Protein AF-A0A7C3YQ64-F1 (afdb_monomer_lite)

Foldseek 3Di:
DAWDELVLLVQAAEDQQQPPVHGRVVVSVVLSVQNNDPQKIKGFDDDVRYTQWIWMKGFPAPDVPTDIDGPDIDGRPVCPPVVPPD

Structure (mmCIF, N/CA/C/O backbone):
data_AF-A0A7C3YQ64-F1
#
_entry.id   AF-A0A7C3YQ64-F1
#
loop_
_atom_site.group_PDB
_atom_site.id
_atom_site.type_symbol
_atom_site.label_atom_id
_atom_site.label_alt_id
_atom_site.label_comp_id
_atom_site.label_asym_id
_atom_site.label_entity_id
_atom_site.label_seq_id
_atom_site.pdbx_PDB_ins_code
_atom_site.Cartn_x
_atom_site.Cartn_y
_atom_site.Cartn_z
_atom_site.occupancy
_atom_site.B_iso_or_equiv
_atom_site.auth_seq_id
_atom_site.auth_comp_id
_atom_site.auth_asym_id
_atom_site.auth_atom_id
_atom_site.pdbx_PDB_model_num
ATOM 1 N N . MET A 1 1 ? 1.474 -9.455 6.126 1.00 85.19 1 MET A N 1
ATOM 2 C CA . MET A 1 1 ? 1.136 -8.522 5.026 1.00 85.19 1 MET A CA 1
ATOM 3 C C . MET A 1 1 ? 1.006 -9.302 3.717 1.00 85.19 1 MET A C 1
ATOM 5 O O . MET A 1 1 ? 1.571 -10.386 3.636 1.00 85.19 1 MET A O 1
ATOM 9 N N . ILE A 1 2 ? 0.271 -8.796 2.723 1.00 92.38 2 ILE A N 1
ATOM 10 C CA . ILE A 1 2 ? 0.050 -9.454 1.418 1.00 92.38 2 ILE A CA 1
ATOM 11 C C . ILE A 1 2 ? 0.449 -8.535 0.263 1.00 92.38 2 ILE A C 1
ATOM 13 O O . ILE A 1 2 ? 0.144 -7.346 0.308 1.00 92.38 2 ILE A O 1
ATOM 17 N N . ARG A 1 3 ? 1.103 -9.065 -0.780 1.00 94.62 3 ARG A N 1
ATOM 18 C CA . ARG A 1 3 ? 1.333 -8.301 -2.017 1.00 94.62 3 ARG A CA 1
ATOM 19 C C . ARG A 1 3 ? -0.010 -8.057 -2.702 1.00 94.62 3 ARG A C 1
ATOM 21 O O . ARG A 1 3 ? -0.800 -8.987 -2.842 1.00 94.62 3 ARG A O 1
ATOM 28 N N . ALA A 1 4 ? -0.257 -6.822 -3.119 1.00 95.56 4 ALA A N 1
ATOM 29 C CA . ALA A 1 4 ? -1.529 -6.409 -3.689 1.00 95.56 4 ALA A CA 1
ATOM 30 C C . ALA A 1 4 ? -1.391 -5.985 -5.152 1.00 95.56 4 ALA A C 1
ATOM 32 O O . ALA A 1 4 ? -0.423 -5.325 -5.527 1.00 95.56 4 ALA A O 1
ATOM 33 N N . GLY A 1 5 ? -2.386 -6.368 -5.956 1.00 96.88 5 GLY A N 1
ATOM 34 C CA . GLY A 1 5 ? -2.665 -5.782 -7.267 1.00 96.88 5 GLY A CA 1
ATOM 35 C C . GLY A 1 5 ? -3.744 -4.698 -7.172 1.00 96.88 5 GLY A C 1
ATOM 36 O O . GLY A 1 5 ? -4.387 -4.547 -6.130 1.00 96.88 5 GLY A O 1
ATOM 37 N N . ALA A 1 6 ? -3.956 -3.961 -8.264 1.00 96.50 6 ALA A N 1
ATOM 38 C CA . ALA A 1 6 ? -4.884 -2.826 -8.316 1.00 96.50 6 ALA A CA 1
ATOM 39 C C . ALA A 1 6 ? -6.330 -3.186 -7.914 1.00 96.50 6 ALA A C 1
ATOM 41 O O . ALA A 1 6 ? -6.953 -2.443 -7.150 1.00 96.50 6 ALA A O 1
ATOM 42 N N . ASP A 1 7 ? -6.837 -4.340 -8.359 1.00 97.12 7 ASP A N 1
ATOM 43 C CA . ASP A 1 7 ? -8.209 -4.783 -8.069 1.00 97.12 7 ASP A CA 1
ATOM 44 C C . ASP A 1 7 ? -8.411 -5.072 -6.579 1.00 97.12 7 ASP A C 1
ATOM 46 O O . ASP A 1 7 ? -9.413 -4.668 -5.988 1.00 97.12 7 ASP A O 1
ATOM 50 N N . LEU A 1 8 ? -7.414 -5.702 -5.944 1.00 97.38 8 LEU A N 1
ATOM 51 C CA . LEU A 1 8 ? -7.451 -5.972 -4.509 1.00 97.38 8 LEU A CA 1
ATOM 52 C C . LEU A 1 8 ? -7.472 -4.670 -3.707 1.00 97.38 8 LEU A C 1
ATOM 54 O O . LEU A 1 8 ? -8.257 -4.556 -2.776 1.00 97.38 8 LEU A O 1
ATOM 58 N N . VAL A 1 9 ? -6.633 -3.688 -4.056 1.00 97.62 9 VAL A N 1
ATOM 59 C CA . VAL A 1 9 ? -6.628 -2.391 -3.356 1.00 97.62 9 VAL A CA 1
ATOM 60 C C . VAL A 1 9 ? -7.980 -1.695 -3.518 1.00 97.62 9 VAL A C 1
ATOM 62 O O . VAL A 1 9 ? -8.535 -1.190 -2.546 1.00 97.62 9 VAL A O 1
ATOM 65 N N . SER A 1 10 ? -8.528 -1.687 -4.734 1.00 96.25 10 SER A N 1
ATOM 66 C CA . SER A 1 10 ? -9.790 -1.011 -5.049 1.00 96.25 10 SER A CA 1
ATOM 67 C C . SER A 1 10 ? -10.983 -1.596 -4.284 1.00 96.25 10 SER A C 1
ATOM 69 O O . SER A 1 10 ? -11.847 -0.835 -3.842 1.00 96.25 10 SER A O 1
ATOM 71 N N . GLY A 1 11 ? -11.001 -2.917 -4.072 1.00 97.25 11 GLY A N 1
ATOM 72 C CA . GLY A 1 11 ? -12.067 -3.632 -3.361 1.00 97.25 11 GLY A CA 1
ATOM 73 C C . GLY A 1 11 ? -12.013 -3.573 -1.828 1.00 97.25 11 GLY A C 1
ATOM 74 O O . GLY A 1 11 ? -12.892 -4.136 -1.184 1.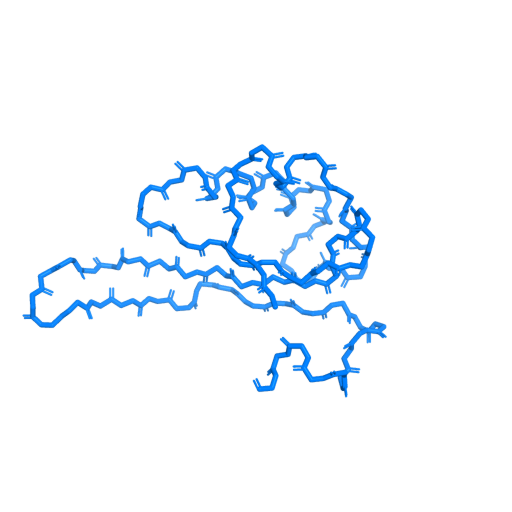00 97.25 11 GLY A O 1
ATOM 75 N N . LEU A 1 12 ? -11.001 -2.932 -1.237 1.00 98.00 12 LEU A N 1
ATOM 76 C CA . LEU A 1 12 ? -10.847 -2.805 0.218 1.00 98.00 12 LEU A CA 1
ATOM 77 C C . LEU A 1 12 ? -11.148 -1.381 0.692 1.00 98.00 12 LEU A C 1
ATOM 79 O O . LEU A 1 12 ? -10.900 -0.417 -0.024 1.00 98.00 12 LEU A O 1
ATOM 83 N N . ASP A 1 13 ? -11.613 -1.222 1.921 1.00 98.25 13 ASP A N 1
ATOM 84 C CA . ASP A 1 13 ? -11.708 0.075 2.591 1.00 98.25 13 ASP A CA 1
ATOM 85 C C . ASP A 1 13 ? -10.338 0.514 3.115 1.00 98.25 13 ASP A C 1
ATOM 87 O O . ASP A 1 13 ? -9.437 -0.307 3.293 1.00 98.25 13 ASP A O 1
ATOM 91 N N . MET A 1 14 ? -10.167 1.807 3.387 1.00 98.12 14 MET A N 1
ATOM 92 C CA . MET A 1 14 ? -8.943 2.331 3.993 1.00 98.12 14 MET A CA 1
ATOM 93 C C . MET A 1 14 ? -9.240 2.868 5.387 1.00 98.12 14 MET A C 1
ATOM 95 O O . MET A 1 14 ? -10.174 3.649 5.561 1.00 98.12 14 MET A O 1
ATOM 99 N N . ASP A 1 15 ? -8.457 2.429 6.373 1.00 98.44 15 ASP A N 1
ATOM 100 C CA . ASP A 1 15 ? -8.570 2.917 7.743 1.00 98.44 15 ASP A CA 1
ATOM 101 C C . ASP A 1 15 ? -8.362 4.443 7.780 1.00 98.44 15 ASP A C 1
ATOM 103 O O . ASP A 1 15 ? -7.417 4.945 7.158 1.00 98.44 15 ASP A O 1
ATOM 107 N N . PRO A 1 16 ? -9.225 5.200 8.483 1.00 98.12 16 PRO A N 1
ATOM 108 C CA . PRO A 1 16 ? -9.164 6.656 8.475 1.00 98.12 16 PRO A CA 1
ATOM 109 C C . PRO A 1 16 ? -7.891 7.216 9.121 1.00 98.12 16 PRO A C 1
ATOM 111 O O . PRO A 1 16 ? -7.545 8.358 8.844 1.00 98.12 16 PRO A O 1
ATOM 114 N N . GLY A 1 17 ? -7.186 6.431 9.943 1.00 98.06 17 GLY A N 1
ATOM 115 C CA . GLY A 1 17 ? -5.914 6.819 10.553 1.00 98.06 17 GLY A CA 1
ATOM 116 C C . GLY A 1 17 ? -4.689 6.644 9.646 1.00 98.06 17 GLY A C 1
ATOM 117 O O . GLY A 1 17 ? -3.568 6.835 10.112 1.00 98.06 17 GLY A O 1
ATOM 118 N N . LEU A 1 18 ? -4.868 6.234 8.386 1.00 98.25 18 LEU A N 1
ATOM 119 C CA . LEU A 1 18 ? -3.808 6.200 7.370 1.00 98.25 18 LEU A CA 1
ATOM 120 C C . LEU A 1 18 ? -3.772 7.519 6.585 1.00 98.25 18 LEU A C 1
ATOM 122 O O . LEU A 1 18 ? -4.082 7.557 5.390 1.00 98.25 18 LEU A O 1
ATOM 126 N N . ASP A 1 19 ? -3.450 8.605 7.282 1.00 98.00 19 ASP A N 1
ATOM 127 C CA . ASP A 1 19 ? -3.549 9.981 6.800 1.00 98.00 19 ASP A CA 1
ATOM 128 C C . ASP A 1 19 ? -2.221 10.764 6.824 1.00 98.00 19 ASP A C 1
ATOM 130 O O . ASP A 1 19 ? -2.205 11.948 6.483 1.00 98.00 19 ASP A O 1
ATOM 134 N N . ASN A 1 20 ? -1.085 10.124 7.140 1.00 97.25 20 ASN A N 1
ATOM 135 C CA . ASN A 1 20 ? 0.197 10.834 7.292 1.00 97.25 20 ASN A CA 1
ATOM 136 C C . ASN A 1 20 ? 0.746 11.388 5.972 1.00 97.25 20 ASN A C 1
ATOM 138 O O . ASN A 1 20 ? 1.474 12.379 5.967 1.00 97.25 20 ASN A O 1
ATOM 142 N N . PHE A 1 21 ? 0.430 10.745 4.845 1.00 95.94 21 PHE A N 1
ATOM 143 C CA . PHE A 1 21 ? 0.860 11.219 3.528 1.00 95.94 21 PHE A CA 1
ATOM 144 C C . PHE A 1 21 ? -0.217 12.056 2.837 1.00 95.94 21 PHE A C 1
ATOM 146 O O . PHE A 1 21 ? 0.089 13.080 2.226 1.00 95.94 21 PHE A O 1
ATOM 153 N N . ARG A 1 22 ? -1.463 11.567 2.844 1.00 96.94 22 ARG A N 1
ATOM 154 C CA . ARG A 1 22 ? -2.624 12.116 2.124 1.00 96.94 22 ARG A CA 1
ATOM 155 C C . ARG A 1 22 ? -3.908 11.635 2.802 1.00 96.94 22 ARG A C 1
ATOM 157 O O . ARG A 1 22 ? -3.858 10.605 3.465 1.00 96.94 22 ARG A O 1
ATOM 164 N N . PRO A 1 23 ? -5.064 12.274 2.540 1.00 98.19 23 PRO A N 1
ATOM 165 C CA . PRO A 1 23 ? -6.350 11.737 2.968 1.00 98.19 23 PRO A CA 1
ATOM 166 C C . PRO A 1 23 ? -6.532 10.268 2.535 1.00 98.19 23 PRO A C 1
ATOM 168 O O . PRO A 1 23 ? -6.188 9.947 1.389 1.00 98.19 23 PRO A O 1
ATOM 171 N N . PRO A 1 24 ? -7.117 9.400 3.383 1.00 98.12 24 PRO A N 1
ATOM 172 C CA . PRO A 1 24 ? -7.181 7.952 3.165 1.00 98.12 24 PRO A CA 1
ATOM 173 C C . PRO A 1 24 ? -7.706 7.562 1.782 1.00 98.12 24 PRO A C 1
ATOM 175 O O . PRO A 1 24 ? -7.066 6.813 1.051 1.00 98.12 24 PRO A O 1
ATOM 178 N N . GLN A 1 25 ? -8.819 8.155 1.348 1.00 97.50 25 GLN A N 1
ATOM 179 C CA . GLN A 1 25 ? -9.399 7.835 0.044 1.00 97.50 25 GLN A CA 1
ATOM 180 C C . GLN A 1 25 ? -8.448 8.160 -1.117 1.00 97.50 25 GLN A C 1
ATOM 182 O O . GLN A 1 25 ? -8.288 7.363 -2.042 1.00 97.50 25 GLN A O 1
ATOM 187 N N . ARG A 1 26 ? -7.747 9.298 -1.042 1.00 98.31 26 ARG A N 1
ATOM 188 C CA . ARG A 1 26 ? -6.759 9.673 -2.056 1.00 98.31 26 ARG A CA 1
ATOM 189 C C . ARG A 1 26 ? -5.549 8.748 -2.015 1.00 98.31 26 ARG A C 1
ATOM 191 O O . ARG A 1 26 ? -5.006 8.400 -3.060 1.00 98.31 26 ARG A O 1
ATOM 198 N N . GLN A 1 27 ? -5.114 8.343 -0.826 1.00 98.25 27 GLN A N 1
ATOM 199 C CA . GLN A 1 27 ? -4.009 7.405 -0.691 1.00 98.25 27 GLN A CA 1
ATOM 200 C C . GLN A 1 27 ? -4.377 6.022 -1.251 1.00 98.25 27 GLN A C 1
ATOM 202 O O . GLN A 1 27 ? -3.563 5.438 -1.963 1.00 98.25 27 GLN A O 1
ATOM 207 N N . LYS A 1 28 ? -5.612 5.543 -1.050 1.00 98.31 28 LYS A N 1
ATOM 208 C CA . LYS A 1 28 ? -6.135 4.309 -1.661 1.00 98.31 28 LYS A CA 1
ATOM 209 C C . LYS A 1 28 ? -6.056 4.348 -3.190 1.00 98.31 28 LYS A C 1
ATOM 211 O O . LYS A 1 28 ? -5.555 3.402 -3.794 1.00 98.31 28 LYS A O 1
ATOM 216 N N . GLU A 1 29 ? -6.490 5.443 -3.815 1.00 98.19 29 GLU A N 1
ATOM 217 C CA . GLU A 1 29 ? -6.397 5.629 -5.274 1.00 98.19 29 GLU A CA 1
ATOM 218 C C . GLU A 1 29 ? -4.946 5.543 -5.771 1.00 98.19 29 GLU A C 1
ATOM 220 O O . GLU A 1 29 ? -4.655 4.872 -6.763 1.00 98.19 29 GLU A O 1
ATOM 225 N N . ILE A 1 30 ? -4.017 6.185 -5.054 1.00 98.12 30 ILE A N 1
ATOM 226 C CA . ILE A 1 30 ? -2.587 6.135 -5.376 1.00 98.12 30 ILE A CA 1
ATOM 227 C C . ILE A 1 30 ? -2.040 4.714 -5.214 1.00 98.12 30 ILE A C 1
ATOM 229 O O . ILE A 1 30 ? -1.324 4.240 -6.093 1.00 98.12 30 ILE A O 1
ATOM 233 N N . LEU A 1 31 ? -2.389 4.008 -4.137 1.00 98.31 31 LEU A N 1
ATOM 234 C CA . LEU A 1 31 ? -1.964 2.625 -3.917 1.00 98.31 31 LEU A CA 1
ATOM 235 C C . LEU A 1 31 ? -2.485 1.691 -5.013 1.00 98.31 31 LEU A C 1
ATOM 237 O O . LEU A 1 31 ? -1.713 0.873 -5.507 1.00 98.31 31 LEU A O 1
ATOM 241 N N . ALA A 1 32 ? -3.741 1.840 -5.441 1.00 98.19 32 ALA A N 1
ATOM 242 C CA . ALA A 1 32 ? -4.314 1.046 -6.526 1.00 98.19 32 ALA A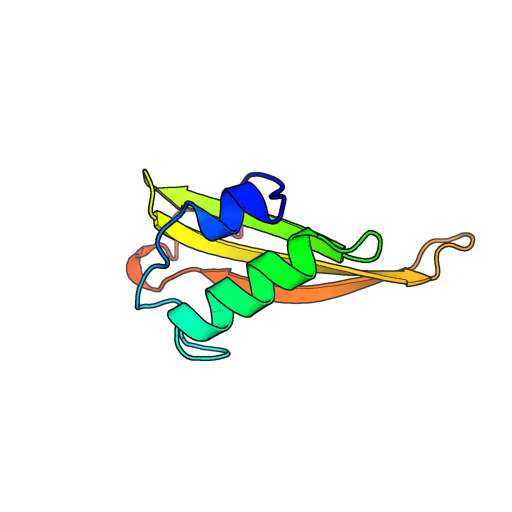 CA 1
ATOM 243 C C . ALA A 1 32 ? -3.575 1.297 -7.847 1.00 98.19 32 ALA A C 1
ATOM 245 O O . ALA A 1 32 ? -3.180 0.349 -8.527 1.00 98.19 32 ALA A O 1
ATOM 246 N N . HIS A 1 33 ? -3.302 2.567 -8.169 1.00 98.06 33 HIS A N 1
ATOM 247 C CA . HIS A 1 33 ? -2.511 2.930 -9.343 1.00 98.06 33 HIS A CA 1
ATOM 248 C C . HIS A 1 33 ? -1.097 2.332 -9.293 1.00 98.06 33 HIS A C 1
ATOM 250 O O . HIS A 1 33 ? -0.635 1.747 -10.271 1.00 98.06 33 HIS A O 1
ATOM 256 N N . LEU A 1 34 ? -0.404 2.447 -8.155 1.00 97.94 34 LEU A N 1
ATOM 257 C CA . LEU A 1 34 ? 0.954 1.924 -7.992 1.00 97.94 34 LEU A CA 1
ATOM 258 C C . LEU A 1 34 ? 0.990 0.393 -8.020 1.00 97.94 34 LEU A C 1
ATOM 260 O O . LEU A 1 34 ? 1.911 -0.168 -8.599 1.00 97.94 34 LEU A O 1
ATOM 264 N N . ALA A 1 35 ? -0.010 -0.284 -7.457 1.00 97.62 35 ALA A N 1
ATOM 265 C CA . ALA A 1 35 ? -0.106 -1.742 -7.453 1.00 97.62 35 ALA A CA 1
ATOM 266 C C . ALA A 1 35 ? -0.240 -2.344 -8.864 1.00 97.62 35 ALA A C 1
ATOM 268 O O . ALA A 1 35 ? 0.097 -3.509 -9.066 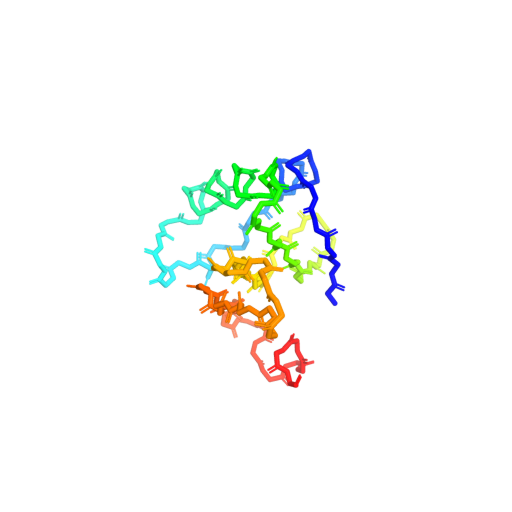1.00 97.62 35 ALA A O 1
ATOM 269 N N . GLY A 1 36 ? -0.707 -1.561 -9.842 1.00 95.56 36 GLY A N 1
ATOM 270 C CA . GLY A 1 36 ? -0.771 -1.960 -11.251 1.00 95.56 36 GLY A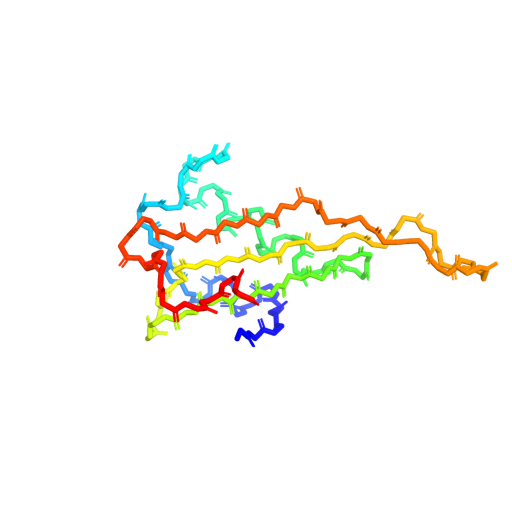 CA 1
ATOM 271 C C . GLY A 1 36 ? 0.538 -1.782 -12.028 1.00 95.56 36 GLY A C 1
ATOM 272 O O . GLY A 1 36 ? 0.611 -2.170 -13.192 1.00 95.56 36 GLY A O 1
ATOM 273 N N . ARG A 1 37 ? 1.576 -1.183 -11.432 1.00 97.25 37 ARG A N 1
ATOM 274 C CA . ARG A 1 37 ? 2.823 -0.873 -12.139 1.00 97.25 37 ARG A CA 1
ATOM 275 C C . ARG A 1 37 ? 3.879 -1.968 -11.955 1.00 97.25 37 ARG A C 1
ATOM 277 O O . ARG A 1 37 ? 4.099 -2.407 -10.828 1.00 97.25 37 ARG A O 1
ATOM 284 N N . PRO A 1 38 ? 4.620 -2.342 -13.014 1.00 94.88 38 PRO A N 1
ATOM 285 C CA . PRO A 1 38 ? 5.657 -3.370 -12.923 1.00 94.88 38 PRO A CA 1
ATOM 286 C C . PRO A 1 38 ? 6.878 -2.922 -12.105 1.00 94.88 38 PRO A C 1
ATOM 288 O O . PRO A 1 38 ? 7.518 -3.751 -11.469 1.00 94.88 38 PRO A O 1
ATOM 291 N N . ASP A 1 39 ? 7.179 -1.616 -12.069 1.00 95.69 39 ASP A N 1
ATOM 292 C CA . ASP A 1 39 ? 8.293 -1.044 -11.296 1.00 95.69 39 ASP A CA 1
ATOM 293 C C . ASP A 1 39 ? 7.966 -0.848 -9.806 1.00 95.69 39 ASP A C 1
ATOM 295 O O . ASP A 1 39 ? 8.761 -0.268 -9.060 1.00 95.69 39 ASP A O 1
ATOM 299 N N . ARG A 1 40 ? 6.776 -1.276 -9.369 1.00 97.19 40 ARG A N 1
ATOM 300 C CA . ARG A 1 40 ? 6.258 -1.037 -8.024 1.00 97.19 40 ARG A CA 1
ATOM 301 C C . ARG A 1 40 ? 5.813 -2.329 -7.365 1.00 97.19 40 ARG A C 1
ATOM 303 O O . ARG A 1 40 ? 5.314 -3.266 -7.984 1.00 97.19 40 ARG A O 1
ATOM 310 N N . MET A 1 41 ? 5.981 -2.353 -6.055 1.00 97.38 41 MET A N 1
ATOM 311 C CA . MET A 1 41 ? 5.515 -3.422 -5.192 1.00 97.38 41 MET A CA 1
ATOM 312 C C . MET A 1 41 ? 4.707 -2.764 -4.085 1.00 97.38 41 MET A C 1
ATOM 314 O O . MET A 1 41 ? 5.243 -1.961 -3.324 1.00 97.38 41 MET A O 1
ATOM 318 N N . VAL A 1 42 ? 3.420 -3.085 -4.020 1.00 98.25 42 VAL A N 1
ATOM 319 C CA . VAL A 1 42 ? 2.533 -2.645 -2.944 1.00 98.25 42 VAL A CA 1
ATOM 320 C C . VAL A 1 42 ? 2.212 -3.857 -2.089 1.00 98.25 42 VAL A C 1
ATOM 322 O O . VAL A 1 42 ? 1.761 -4.883 -2.603 1.00 98.25 42 VAL A O 1
ATOM 325 N N . THR A 1 43 ? 2.440 -3.741 -0.788 1.00 98.06 43 THR A N 1
ATOM 326 C CA . THR A 1 43 ? 2.103 -4.778 0.186 1.00 98.06 43 THR A CA 1
ATOM 327 C C . THR A 1 43 ? 1.204 -4.168 1.253 1.00 98.06 43 THR A C 1
ATOM 329 O O . THR A 1 43 ? 1.492 -3.084 1.751 1.00 98.06 43 THR A O 1
ATOM 332 N N . LEU A 1 44 ? 0.112 -4.847 1.598 1.00 98.06 44 LEU A N 1
ATOM 333 C CA . LEU A 1 44 ? -0.908 -4.359 2.525 1.00 98.06 44 LEU A CA 1
ATOM 334 C C . LEU A 1 44 ? -0.931 -5.181 3.818 1.00 98.06 44 LEU A C 1
ATOM 336 O O . LEU A 1 44 ? -0.821 -6.412 3.802 1.00 98.06 44 LEU A O 1
ATOM 340 N N . ALA A 1 45 ? -1.155 -4.504 4.936 1.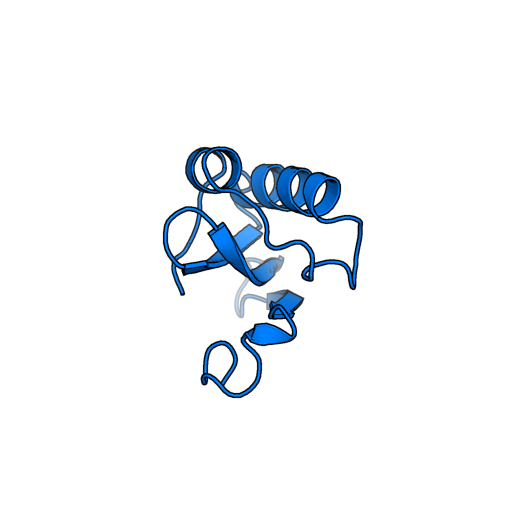00 97.81 45 ALA A N 1
ATOM 341 C CA . ALA A 1 45 ? -1.750 -5.081 6.131 1.00 97.81 45 ALA A CA 1
ATOM 342 C C . ALA A 1 45 ? -3.255 -4.785 6.101 1.00 97.81 45 ALA A C 1
ATOM 344 O O . ALA A 1 45 ? -3.658 -3.644 5.877 1.00 97.81 45 ALA A O 1
ATOM 345 N N . ARG A 1 46 ? -4.093 -5.802 6.321 1.00 95.81 46 ARG A N 1
ATOM 346 C CA . ARG A 1 46 ? -5.550 -5.635 6.373 1.00 95.81 46 ARG A CA 1
ATOM 347 C C . ARG A 1 46 ? -6.161 -6.383 7.547 1.00 95.81 46 ARG A C 1
ATOM 349 O O . ARG A 1 46 ? -5.671 -7.449 7.916 1.00 95.81 46 ARG A O 1
ATOM 356 N N . HIS A 1 47 ? -7.266 -5.854 8.049 1.00 96.69 47 HIS A N 1
ATOM 357 C CA . HIS A 1 47 ? -8.169 -6.520 8.974 1.00 96.69 47 HIS A CA 1
ATOM 358 C C . HIS A 1 47 ? -9.555 -6.576 8.324 1.00 96.69 47 HIS A C 1
ATOM 360 O O . HIS A 1 47 ? -10.145 -5.541 8.023 1.00 96.69 47 HIS A O 1
ATOM 366 N N . GLY A 1 48 ? -10.049 -7.780 8.018 1.00 95.56 48 GLY A N 1
ATOM 367 C CA . GLY A 1 48 ? -11.264 -7.927 7.210 1.00 95.56 48 GLY A CA 1
ATOM 368 C C . GLY A 1 48 ? -11.118 -7.256 5.837 1.00 95.56 48 GLY A C 1
ATOM 369 O O . GLY A 1 48 ? -10.141 -7.515 5.125 1.00 95.56 48 GLY A O 1
ATOM 370 N N . SER A 1 49 ? -12.074 -6.401 5.471 1.00 96.94 49 SER A N 1
ATOM 371 C CA . SER A 1 49 ? -12.054 -5.602 4.238 1.00 96.94 49 SER A CA 1
ATOM 372 C C . SER A 1 49 ? -11.292 -4.280 4.367 1.00 96.94 49 SER A C 1
ATOM 374 O O . SER A 1 49 ? -11.242 -3.537 3.398 1.00 96.94 49 SER A O 1
ATOM 376 N N . THR A 1 50 ? -10.673 -3.976 5.511 1.00 98.12 50 THR A N 1
ATOM 377 C CA . THR A 1 50 ? -10.043 -2.673 5.764 1.00 98.12 50 THR A CA 1
ATOM 378 C C . THR A 1 50 ? -8.520 -2.764 5.728 1.00 98.12 50 THR A C 1
ATOM 380 O O . THR A 1 50 ? -7.915 -3.573 6.432 1.00 98.12 50 THR A O 1
ATOM 383 N N . ILE A 1 51 ? -7.880 -1.915 4.926 1.00 98.44 51 ILE A N 1
ATOM 384 C CA . ILE A 1 51 ? -6.432 -1.692 4.917 1.00 98.44 51 ILE A CA 1
ATOM 385 C C . ILE A 1 51 ? -6.063 -0.912 6.177 1.00 98.44 51 ILE A C 1
ATOM 387 O O . ILE A 1 51 ? -6.549 0.196 6.375 1.00 98.44 51 ILE A O 1
ATOM 391 N N . VAL A 1 52 ? -5.176 -1.477 6.995 1.00 98.38 52 VAL A N 1
ATOM 392 C CA . VAL A 1 52 ? -4.715 -0.901 8.276 1.00 98.38 52 VAL A CA 1
ATOM 393 C C . VAL A 1 52 ? -3.226 -0.543 8.263 1.00 98.38 52 VAL A C 1
ATOM 395 O O . VAL A 1 52 ? -2.694 0.020 9.218 1.00 98.38 52 VAL A O 1
ATOM 398 N N . GLY A 1 53 ? -2.542 -0.853 7.164 1.00 98.12 53 GLY A N 1
ATOM 399 C CA . GLY A 1 53 ? -1.170 -0.448 6.902 1.00 98.12 53 GLY A CA 1
ATOM 400 C C . GLY A 1 53 ? -0.729 -0.862 5.506 1.00 98.12 53 GLY A C 1
ATOM 401 O O . GLY A 1 53 ? -1.363 -1.701 4.860 1.00 98.12 53 GLY A O 1
ATOM 402 N N . TYR A 1 54 ? 0.357 -0.278 5.026 1.00 98.38 54 TYR A N 1
ATOM 403 C CA . TYR A 1 54 ? 0.915 -0.599 3.719 1.00 98.38 54 TYR A CA 1
ATOM 404 C C . TYR A 1 54 ? 2.411 -0.296 3.657 1.00 98.38 54 TYR A C 1
ATOM 406 O O . TYR A 1 54 ? 2.934 0.512 4.422 1.00 98.38 54 TYR A O 1
ATOM 414 N N . VAL A 1 55 ? 3.087 -0.915 2.692 1.00 98.06 55 VAL A N 1
ATOM 415 C CA . VAL A 1 55 ? 4.427 -0.538 2.241 1.00 98.06 55 VAL A CA 1
ATOM 416 C C . VAL A 1 55 ? 4.462 -0.496 0.716 1.00 98.06 55 VAL A C 1
ATOM 418 O O . VAL A 1 55 ? 3.882 -1.347 0.037 1.00 98.06 55 VAL A O 1
ATOM 421 N N . VAL A 1 56 ? 5.139 0.514 0.179 1.00 98.12 56 VAL A N 1
ATOM 422 C CA . VAL A 1 56 ? 5.390 0.701 -1.247 1.00 98.12 56 VAL A CA 1
ATOM 423 C C . VAL A 1 56 ? 6.890 0.660 -1.482 1.00 98.12 56 VAL A C 1
ATOM 425 O O . VAL A 1 56 ? 7.634 1.469 -0.931 1.00 98.12 56 VAL A O 1
ATOM 428 N N . VAL A 1 57 ? 7.325 -0.245 -2.352 1.00 98.00 57 VAL A N 1
ATOM 429 C CA . VAL A 1 57 ? 8.711 -0.344 -2.815 1.00 98.00 57 VAL A CA 1
ATOM 430 C C . VAL A 1 57 ? 8.759 -0.062 -4.311 1.00 98.00 57 VAL A C 1
ATOM 432 O O . VAL A 1 57 ? 7.889 -0.493 -5.071 1.00 98.00 57 VAL A O 1
ATOM 435 N N . ARG A 1 58 ? 9.771 0.685 -4.741 1.00 97.69 58 ARG A N 1
ATOM 436 C CA . ARG A 1 58 ? 10.071 0.974 -6.143 1.00 97.69 58 ARG A CA 1
ATOM 437 C C . ARG A 1 58 ? 11.344 0.261 -6.557 1.00 97.69 58 ARG A C 1
ATOM 439 O O . ARG A 1 58 ? 12.343 0.356 -5.855 1.00 97.69 58 ARG A O 1
ATOM 446 N N . GLN A 1 59 ? 11.349 -0.354 -7.731 1.00 97.06 59 GLN A N 1
ATOM 447 C CA . GLN A 1 59 ? 12.591 -0.734 -8.394 1.00 97.06 59 GLN A CA 1
ATOM 448 C C . GLN A 1 59 ? 13.162 0.479 -9.143 1.00 97.06 59 GLN A C 1
ATOM 450 O O . GLN A 1 59 ? 12.535 1.001 -10.065 1.00 97.06 59 GLN A O 1
ATOM 455 N N . VAL A 1 60 ? 14.327 0.964 -8.715 1.00 96.62 60 VAL A N 1
ATOM 456 C CA . VAL A 1 60 ? 14.999 2.143 -9.292 1.00 96.62 60 VAL A CA 1
ATOM 457 C C . VAL A 1 60 ? 15.973 1.729 -10.391 1.00 96.62 60 VAL A C 1
ATOM 459 O O . VAL A 1 60 ? 16.060 2.401 -11.415 1.00 96.62 60 VAL A O 1
ATOM 462 N N . ASN A 1 61 ? 16.673 0.606 -10.198 1.00 95.75 61 ASN A N 1
ATOM 463 C CA . ASN A 1 61 ? 17.589 0.035 -11.181 1.00 95.75 61 ASN A CA 1
ATOM 464 C C . ASN A 1 61 ? 17.359 -1.481 -11.302 1.00 95.75 61 ASN A C 1
ATOM 466 O O . ASN A 1 61 ? 17.466 -2.180 -10.290 1.00 95.75 61 ASN A O 1
ATOM 470 N N . PRO A 1 62 ? 17.059 -2.009 -12.502 1.00 93.25 62 PRO A N 1
ATOM 471 C CA . PRO A 1 62 ? 16.959 -3.448 -12.724 1.00 93.25 62 PRO A CA 1
ATOM 472 C C . PRO A 1 62 ? 18.307 -4.148 -12.972 1.00 93.25 62 PRO A C 1
ATOM 474 O O . PRO A 1 62 ? 18.345 -5.375 -12.947 1.00 93.25 62 PRO A O 1
ATOM 477 N N . GLY A 1 63 ? 19.392 -3.410 -13.234 1.00 93.88 63 GLY A N 1
ATOM 478 C CA . GLY A 1 63 ? 20.720 -3.978 -13.502 1.00 93.88 63 GLY A CA 1
ATOM 479 C C . GLY A 1 63 ? 21.381 -4.602 -12.263 1.00 93.88 63 GLY A C 1
ATOM 480 O O . GLY A 1 63 ? 20.895 -4.384 -11.163 1.00 93.88 63 GLY A O 1
ATOM 481 N N . PRO A 1 64 ? 22.472 -5.378 -12.405 1.00 95.00 64 PRO A N 1
ATOM 482 C CA . PRO A 1 64 ? 23.143 -6.032 -11.280 1.00 95.00 64 PRO A CA 1
ATOM 483 C C . PRO A 1 64 ? 24.154 -5.103 -10.557 1.00 95.00 64 PRO A C 1
ATOM 485 O O . PRO A 1 64 ? 25.074 -4.607 -11.210 1.00 95.00 64 PRO A O 1
ATOM 488 N N . PRO A 1 65 ? 24.051 -4.904 -9.222 1.00 92.56 65 PRO A N 1
ATOM 489 C CA . PRO A 1 65 ? 22.974 -5.368 -8.351 1.00 92.56 65 PRO A CA 1
ATOM 490 C C . PRO A 1 65 ? 21.726 -4.478 -8.476 1.00 92.56 65 PRO A C 1
ATOM 492 O O . PRO A 1 65 ? 21.853 -3.260 -8.655 1.00 92.56 65 PRO A O 1
ATOM 495 N N . PRO A 1 66 ? 20.519 -5.059 -8.362 1.00 95.62 66 PRO A N 1
ATOM 496 C CA . PRO A 1 66 ? 19.297 -4.282 -8.486 1.00 95.62 66 PRO A CA 1
ATOM 497 C C . PRO A 1 66 ? 19.176 -3.297 -7.323 1.00 95.62 66 PRO A C 1
ATOM 499 O O . PRO A 1 66 ? 19.528 -3.613 -6.185 1.00 95.62 66 PRO A O 1
ATOM 502 N N . LEU A 1 67 ? 18.642 -2.110 -7.609 1.00 97.50 67 LEU A N 1
ATOM 503 C CA . LEU A 1 67 ? 18.405 -1.067 -6.613 1.00 97.50 67 LEU A CA 1
ATOM 504 C C . LEU A 1 67 ? 16.909 -0.903 -6.374 1.00 97.50 67 LEU A C 1
ATOM 506 O O . LEU A 1 67 ? 16.145 -0.670 -7.316 1.00 97.50 67 LEU A O 1
ATOM 510 N N . TYR A 1 68 ? 16.517 -0.958 -5.104 1.00 97.62 68 TYR A N 1
ATOM 511 C CA . TYR A 1 68 ? 15.149 -0.746 -4.653 1.00 97.62 68 TYR A CA 1
ATOM 512 C C . TYR A 1 68 ? 15.082 0.398 -3.645 1.00 97.62 68 TYR A C 1
ATOM 514 O O . TYR A 1 68 ? 16.002 0.608 -2.859 1.00 97.62 68 TYR A O 1
ATOM 522 N N . GLU A 1 69 ? 13.968 1.116 -3.662 1.00 97.69 69 GLU A N 1
ATOM 523 C CA . GLU A 1 69 ? 13.675 2.241 -2.782 1.00 97.69 69 GLU A CA 1
ATOM 524 C C . GLU A 1 69 ? 12.388 1.952 -2.005 1.00 97.69 69 GLU A C 1
ATOM 526 O O . GLU A 1 69 ? 11.351 1.644 -2.601 1.00 97.69 69 GLU A O 1
ATOM 531 N N . LEU A 1 70 ? 12.441 2.071 -0.677 1.00 97.00 70 LEU A N 1
ATOM 532 C CA . LEU A 1 70 ? 11.250 2.069 0.168 1.00 97.00 70 LEU A CA 1
ATOM 533 C C . LEU A 1 70 ? 10.602 3.449 0.061 1.00 97.00 70 LEU A C 1
ATOM 535 O O . LEU A 1 70 ? 11.051 4.415 0.667 1.00 97.00 70 LEU A O 1
ATOM 539 N N . HIS A 1 71 ? 9.558 3.537 -0.756 1.00 95.00 71 HIS A N 1
ATOM 540 C CA . HIS A 1 71 ? 8.927 4.802 -1.114 1.00 95.00 71 HIS A CA 1
ATOM 541 C C . HIS A 1 71 ? 7.954 5.297 -0.036 1.00 95.00 71 HIS A C 1
ATOM 543 O O . HIS A 1 71 ? 7.769 6.497 0.130 1.00 95.00 71 HIS A O 1
ATOM 549 N N . GLY A 1 72 ? 7.326 4.382 0.702 1.00 95.69 72 GLY A N 1
ATOM 550 C CA . GLY A 1 72 ? 6.479 4.738 1.836 1.00 95.69 72 GLY A CA 1
ATOM 551 C C . GLY A 1 72 ? 6.065 3.515 2.635 1.00 95.69 72 GLY A C 1
ATOM 552 O O . GLY A 1 72 ? 5.828 2.453 2.064 1.00 95.69 72 GLY A O 1
ATOM 553 N N . ILE A 1 73 ? 5.977 3.676 3.950 1.00 96.81 73 ILE A N 1
ATOM 554 C CA . ILE A 1 73 ? 5.438 2.690 4.883 1.00 96.81 73 ILE A CA 1
ATOM 555 C C . ILE A 1 73 ? 4.555 3.419 5.889 1.00 96.81 73 ILE A C 1
ATOM 557 O O . ILE A 1 73 ? 4.919 4.487 6.377 1.00 96.81 73 ILE A O 1
ATOM 561 N N . GLU A 1 74 ? 3.392 2.854 6.184 1.00 97.81 74 GLU A N 1
ATOM 562 C CA . GLU A 1 74 ? 2.459 3.429 7.146 1.00 97.81 74 GLU A CA 1
ATOM 563 C C . GLU A 1 74 ? 1.672 2.330 7.858 1.00 97.81 74 GLU A C 1
ATOM 565 O O . GLU A 1 74 ? 1.290 1.328 7.252 1.00 97.81 74 GLU A O 1
ATOM 570 N N . VAL A 1 75 ? 1.409 2.538 9.148 1.00 97.94 75 VAL A N 1
ATOM 571 C CA . VAL A 1 75 ? 0.529 1.700 9.968 1.00 97.94 75 VAL A CA 1
ATOM 572 C C . VAL A 1 75 ? -0.413 2.623 10.731 1.00 97.94 75 VAL A C 1
ATOM 574 O O . VAL A 1 75 ? 0.043 3.580 11.375 1.00 97.94 75 VAL A O 1
ATOM 577 N N . SER A 1 76 ? -1.713 2.321 10.669 1.00 97.75 76 SER A N 1
ATOM 578 C CA . SER A 1 76 ? -2.753 3.071 11.375 1.00 97.75 76 SER A CA 1
ATOM 579 C C . SER A 1 76 ? -2.432 3.122 12.876 1.00 97.75 76 SER A C 1
ATOM 581 O O . SER A 1 76 ? -1.996 2.108 13.433 1.00 97.75 76 SER A O 1
ATOM 583 N N . PRO A 1 77 ? -2.625 4.269 13.558 1.00 97.19 77 PRO A N 1
ATOM 584 C CA . PRO A 1 77 ? -2.320 4.430 14.978 1.00 97.19 77 PRO A CA 1
ATOM 585 C C . PRO A 1 77 ? -2.873 3.319 15.874 1.00 97.19 77 PRO A C 1
ATOM 587 O O . PRO A 1 77 ? -2.151 2.838 16.745 1.00 97.19 77 PRO A O 1
ATOM 590 N N . ALA A 1 78 ? -4.102 2.863 15.611 1.00 96.12 78 ALA A N 1
ATOM 591 C CA . ALA A 1 78 ? -4.768 1.808 16.380 1.00 96.12 78 ALA A CA 1
ATOM 592 C C . ALA A 1 78 ? -4.078 0.434 16.273 1.00 96.12 78 ALA A C 1
ATOM 594 O O . ALA A 1 78 ? -4.321 -0.448 17.091 1.00 96.12 78 ALA A O 1
ATOM 595 N N . TRP A 1 79 ? -3.207 0.259 15.279 1.00 95.88 79 TRP A N 1
ATOM 596 C CA . TRP A 1 79 ? -2.534 -0.997 14.962 1.00 95.88 79 TRP A CA 1
ATOM 597 C C . TRP A 1 79 ? -1.029 -0.959 15.239 1.00 95.88 79 TRP A C 1
ATOM 599 O O . TRP A 1 79 ? -0.324 -1.936 14.976 1.00 95.88 79 TRP A O 1
ATOM 609 N N . ARG A 1 80 ? -0.493 0.143 15.768 1.00 94.31 80 ARG A N 1
ATOM 610 C CA . ARG A 1 80 ? 0.927 0.228 16.141 1.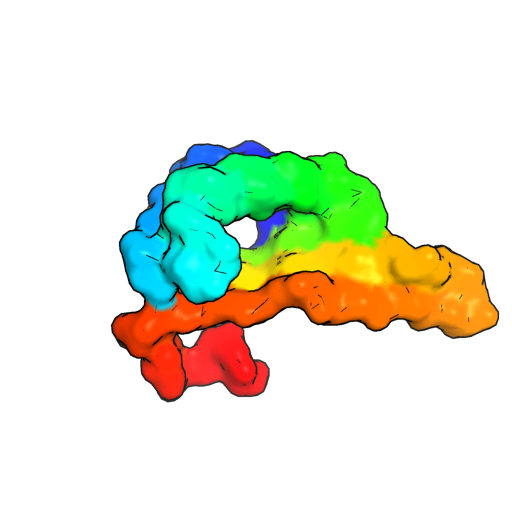00 94.31 80 ARG A CA 1
ATOM 611 C C . ARG A 1 80 ? 1.221 -0.691 17.332 1.00 94.31 80 ARG A C 1
ATOM 613 O O . ARG A 1 80 ? 0.356 -0.950 18.158 1.00 94.31 80 ARG A O 1
ATOM 620 N N . GLY A 1 81 ? 2.440 -1.225 17.399 1.00 91.25 81 GLY A N 1
ATOM 621 C CA . GLY A 1 81 ? 2.836 -2.188 18.440 1.00 91.25 81 GLY A CA 1
ATOM 622 C C . GLY A 1 81 ? 2.312 -3.618 18.239 1.00 91.25 81 GLY A C 1
ATOM 623 O O . GLY A 1 81 ? 2.690 -4.506 18.991 1.00 91.25 81 GLY A O 1
ATOM 624 N N . SER A 1 82 ? 1.515 -3.875 17.196 1.00 89.94 82 SER A N 1
ATOM 625 C CA . SER A 1 82 ? 1.014 -5.219 16.853 1.00 89.94 82 SER A CA 1
ATOM 626 C C . SER A 1 82 ? 2.021 -6.105 16.101 1.00 89.94 82 SER A C 1
ATOM 628 O O . SER A 1 82 ? 1.704 -7.238 15.750 1.00 89.94 82 SER A O 1
ATOM 630 N N . GLY A 1 83 ? 3.217 -5.588 15.798 1.00 88.62 83 GLY A N 1
ATOM 631 C CA . GLY A 1 83 ? 4.229 -6.282 14.993 1.00 88.62 83 GLY A CA 1
ATOM 632 C C . GLY A 1 83 ? 4.020 -6.202 13.474 1.00 88.62 83 GLY A C 1
ATOM 633 O O . GLY A 1 83 ? 4.783 -6.804 12.730 1.00 88.62 83 GLY A O 1
ATOM 634 N N . LEU A 1 84 ? 3.033 -5.442 12.976 1.00 85.81 84 LEU A N 1
ATOM 635 C CA . LEU A 1 84 ? 2.770 -5.311 11.529 1.00 85.81 84 LEU A CA 1
ATOM 636 C C . LEU A 1 84 ? 3.919 -4.693 10.711 1.00 85.81 84 LEU A C 1
ATOM 638 O O . LEU A 1 84 ? 3.982 -4.920 9.504 1.00 85.81 84 LEU A O 1
ATOM 642 N N . ALA A 1 85 ? 4.798 -3.924 11.353 1.00 77.44 85 ALA A N 1
ATOM 643 C CA . ALA A 1 85 ? 5.989 -3.314 10.756 1.00 77.44 85 ALA A CA 1
ATOM 644 C C . ALA A 1 85 ? 7.264 -3.634 11.564 1.00 77.44 85 ALA A C 1
ATOM 646 O O . ALA A 1 85 ? 8.168 -2.803 11.632 1.00 77.44 85 ALA A O 1
ATOM 647 N N . GLY A 1 86 ? 7.273 -4.787 12.246 1.00 68.75 86 GLY A N 1
ATOM 648 C CA . GLY A 1 86 ? 8.423 -5.299 12.999 1.00 68.75 86 GLY A CA 1
ATOM 649 C C . GLY A 1 86 ? 9.403 -6.088 12.146 1.00 68.75 86 GLY A C 1
ATOM 650 O O . GLY A 1 86 ? 9.016 -6.514 11.032 1.00 68.75 86 GLY A O 1
#

Secondary structure (DSSP, 8-state):
-EEE-HHHHHTSEE-TT--SSS-HHHHHHHHHHHHT-TTEEEEEEEETTEEEEEEEEEEEE-SSSPEEEEEEEEE-GGGTTSSTT-

pLDDT: mean 95.95, std 4.39, range [68.75, 98.44]

Radius of gyration: 12.87 Å; chains: 1; bounding box: 35×22×32 Å

Sequence (86 aa):
MIRAGADLVSGLDMDPGLDNFRPPQRQKEILAHLAGRPDRMVTLARHGSTIVGYVVVRQVNPGPPPLYELHGIEVSPAWRGSGLAG